Protein AF-A0A9Q0UXW7-F1 (afdb_monomer)

Structure (mmCIF, N/CA/C/O backbone):
data_AF-A0A9Q0UXW7-F1
#
_entry.id   AF-A0A9Q0UXW7-F1
#
loop_
_atom_site.group_PDB
_atom_site.id
_atom_site.type_symbol
_atom_site.label_atom_id
_atom_site.label_alt_id
_atom_site.label_comp_id
_atom_site.label_asym_id
_atom_site.label_entity_id
_atom_site.label_seq_id
_atom_site.pdbx_PDB_ins_code
_atom_site.Cartn_x
_atom_site.Cartn_y
_atom_site.Cartn_z
_atom_site.occupancy
_atom_site.B_iso_or_e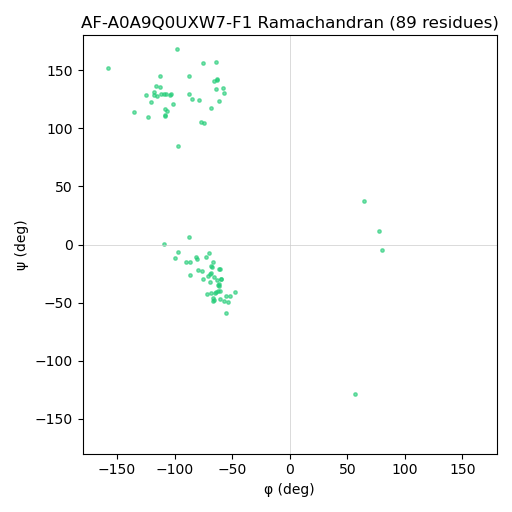quiv
_atom_site.auth_seq_id
_atom_site.auth_comp_id
_atom_site.auth_asym_id
_atom_site.auth_atom_id
_atom_site.pdbx_PDB_model_num
ATOM 1 N N . MET A 1 1 ? -17.618 -1.271 -1.881 1.00 83.75 1 MET A N 1
ATOM 2 C CA . MET A 1 1 ? -17.224 -2.195 -0.796 1.00 83.75 1 MET A CA 1
ATOM 3 C C . MET A 1 1 ? -17.449 -3.621 -1.266 1.00 83.75 1 MET A C 1
ATOM 5 O O . MET A 1 1 ? -18.514 -3.899 -1.804 1.00 83.75 1 MET A O 1
ATOM 9 N N . ARG A 1 2 ? -16.446 -4.491 -1.126 1.00 92.12 2 ARG A N 1
ATOM 10 C CA . ARG A 1 2 ? -16.531 -5.929 -1.417 1.00 92.12 2 ARG A CA 1
ATOM 11 C C . ARG A 1 2 ? -16.408 -6.710 -0.113 1.00 92.12 2 ARG A C 1
ATOM 13 O O . ARG A 1 2 ? -15.668 -6.300 0.774 1.00 92.12 2 ARG A O 1
ATOM 20 N N . LYS A 1 3 ? -17.109 -7.833 0.003 1.00 94.94 3 LYS A N 1
ATOM 21 C CA . LYS A 1 3 ? -17.005 -8.745 1.147 1.00 94.94 3 LYS A CA 1
ATOM 22 C C . LYS A 1 3 ? -16.449 -10.073 0.649 1.00 94.94 3 LYS A C 1
ATOM 24 O O . LYS A 1 3 ? -16.986 -10.626 -0.304 1.00 94.94 3 LYS A O 1
ATOM 29 N N . VAL A 1 4 ? -15.391 -10.564 1.280 1.00 95.06 4 VAL A N 1
ATOM 30 C CA . VAL A 1 4 ? -14.769 -11.854 0.962 1.00 95.06 4 VAL A CA 1
ATOM 31 C C . VAL A 1 4 ? -14.718 -12.677 2.239 1.00 95.06 4 VAL A C 1
ATOM 33 O O . VAL A 1 4 ? -14.250 -12.191 3.266 1.00 95.06 4 VAL A O 1
ATOM 36 N N . THR A 1 5 ? -15.202 -13.913 2.183 1.00 96.19 5 THR A N 1
ATOM 37 C CA . THR A 1 5 ? -15.167 -14.846 3.313 1.00 96.19 5 THR A CA 1
ATOM 38 C C . THR A 1 5 ? -14.333 -16.059 2.920 1.00 96.19 5 THR A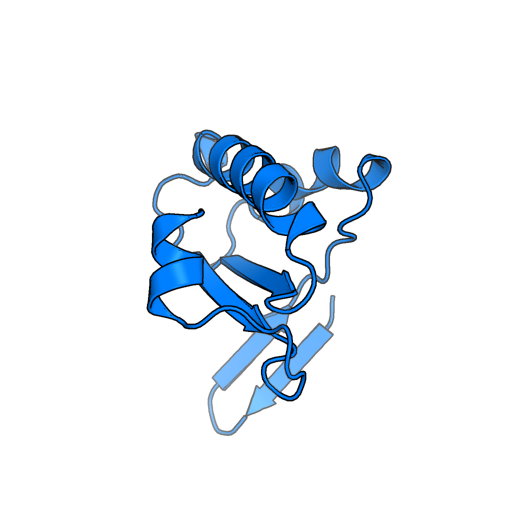 C 1
ATOM 40 O O . THR A 1 5 ? -14.563 -16.649 1.866 1.00 96.19 5 THR A O 1
ATOM 43 N N . LYS A 1 6 ? -13.351 -16.418 3.751 1.00 94.94 6 LYS A N 1
ATOM 44 C CA . LYS A 1 6 ? -12.510 -17.609 3.585 1.00 94.94 6 LYS A CA 1
ATOM 45 C C . LYS A 1 6 ? -12.385 -18.313 4.934 1.00 94.94 6 LYS A C 1
ATOM 47 O O . LYS A 1 6 ? -11.815 -17.759 5.873 1.00 94.94 6 LYS A O 1
ATOM 52 N N . GLY A 1 7 ? -12.933 -19.525 5.027 1.00 95.69 7 GLY A N 1
ATOM 53 C CA . GLY A 1 7 ? -13.073 -20.228 6.304 1.00 95.69 7 GLY A CA 1
ATOM 54 C C . GLY A 1 7 ? -13.860 -19.381 7.307 1.00 95.69 7 GLY A C 1
ATOM 55 O O . GLY A 1 7 ? -14.908 -18.834 6.972 1.00 95.69 7 GLY A O 1
ATOM 56 N N . ASN A 1 8 ? -13.301 -19.208 8.504 1.00 95.38 8 ASN A N 1
ATOM 57 C CA . ASN A 1 8 ? -13.925 -18.440 9.588 1.00 95.38 8 ASN A CA 1
ATOM 58 C C . ASN A 1 8 ? -13.604 -16.934 9.543 1.00 95.38 8 ASN A C 1
ATOM 60 O O . ASN A 1 8 ? -13.964 -16.199 10.459 1.00 95.38 8 ASN A O 1
ATOM 64 N N . VAL A 1 9 ? -12.924 -16.455 8.495 1.00 95.31 9 VAL A N 1
ATOM 65 C CA . VAL A 1 9 ? -12.516 -15.051 8.362 1.00 95.31 9 VAL A CA 1
ATOM 66 C C . VAL A 1 9 ? -13.358 -14.361 7.299 1.00 95.31 9 VAL A C 1
ATOM 68 O O . VAL A 1 9 ? -13.479 -14.835 6.170 1.00 95.31 9 VAL A O 1
ATOM 71 N N . THR A 1 10 ? -13.922 -13.207 7.651 1.00 95.38 10 THR A N 1
ATOM 72 C CA . THR A 1 10 ? -14.674 -12.343 6.738 1.00 95.38 10 THR A CA 1
ATOM 73 C C . THR A 1 10 ? -14.015 -10.974 6.662 1.00 95.38 10 THR A C 1
ATOM 75 O O . THR A 1 10 ? -13.903 -10.281 7.668 1.00 95.38 10 THR A O 1
ATOM 78 N N . ILE A 1 11 ? -13.635 -10.564 5.456 1.00 95.12 11 ILE A N 1
ATOM 79 C CA . ILE A 1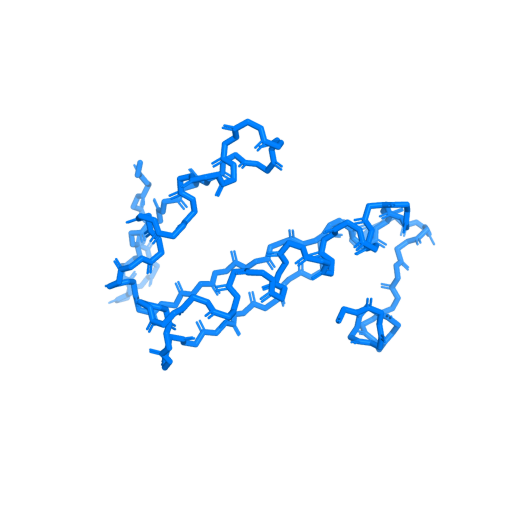 11 ? -12.952 -9.302 5.179 1.00 95.12 11 ILE A CA 1
ATOM 80 C C . ILE A 1 11 ? -13.899 -8.395 4.392 1.00 95.12 11 ILE A C 1
ATOM 82 O O . ILE A 1 11 ? -14.477 -8.804 3.382 1.00 95.12 11 ILE A O 1
ATOM 86 N N . LYS A 1 12 ? -14.056 -7.150 4.849 1.00 94.88 12 LYS A N 1
ATOM 87 C CA . LYS A 1 12 ? -14.714 -6.077 4.093 1.00 94.88 12 LYS A CA 1
ATOM 88 C C . LYS A 1 12 ? -13.633 -5.183 3.494 1.00 94.88 12 LYS A C 1
ATOM 90 O O . LYS A 1 12 ? -12.824 -4.628 4.225 1.00 94.88 12 LYS A O 1
ATOM 95 N N . LEU A 1 13 ? -13.632 -5.059 2.174 1.00 94.44 13 LEU A N 1
ATOM 96 C CA . LEU A 1 13 ? -12.627 -4.342 1.400 1.00 94.44 13 LEU A CA 1
ATOM 97 C C . LEU A 1 13 ? -13.241 -3.099 0.760 1.00 94.44 13 LEU A C 1
ATOM 99 O O . LEU A 1 13 ? -14.321 -3.149 0.154 1.00 94.44 13 LEU A O 1
ATOM 103 N N . TRP A 1 14 ? -12.518 -1.993 0.853 1.00 94.25 14 TRP A N 1
ATOM 104 C CA . TRP A 1 14 ? -12.787 -0.771 0.111 1.00 94.25 14 TRP A CA 1
ATOM 105 C C . TRP A 1 14 ? -11.702 -0.642 -0.948 1.00 94.25 14 TRP A C 1
ATOM 107 O O . TRP A 1 14 ? -10.535 -0.483 -0.614 1.00 94.25 14 TRP A O 1
ATOM 117 N N . ASP A 1 15 ? -12.091 -0.788 -2.212 1.00 93.12 15 ASP A N 1
ATOM 118 C CA . ASP A 1 15 ? -11.184 -0.593 -3.340 1.00 93.12 15 ASP A CA 1
ATOM 119 C C . ASP A 1 15 ? -11.156 0.897 -3.692 1.00 93.12 15 ASP A C 1
ATOM 121 O O . ASP A 1 15 ? -12.216 1.511 -3.867 1.00 93.12 15 ASP A O 1
ATOM 125 N N . LEU A 1 16 ? -9.958 1.477 -3.724 1.00 93.62 16 LEU A N 1
ATOM 126 C CA . LEU A 1 16 ? -9.735 2.907 -3.892 1.00 93.62 16 LEU A CA 1
ATOM 127 C C . LEU A 1 16 ? -8.956 3.151 -5.180 1.00 93.62 16 LEU A C 1
ATOM 129 O O . LEU A 1 16 ? -7.915 2.549 -5.426 1.00 93.62 16 LEU A O 1
ATOM 133 N N . GLY A 1 17 ? -9.443 4.083 -5.998 1.00 91.06 17 GLY A N 1
ATOM 134 C CA . GLY A 1 17 ? -8.764 4.443 -7.237 1.00 91.06 17 GLY A CA 1
ATOM 135 C C . GLY A 1 17 ? -7.386 5.066 -6.982 1.00 91.06 17 GLY A C 1
ATOM 136 O O . GLY A 1 17 ? -7.252 5.978 -6.167 1.00 91.06 17 GLY A O 1
ATOM 137 N N . GLY A 1 18 ? -6.378 4.614 -7.736 1.00 89.19 18 GLY A N 1
ATOM 138 C CA . GLY A 1 18 ? -4.999 5.122 -7.668 1.00 89.19 18 GLY A CA 1
ATOM 139 C C . GLY A 1 18 ? -4.740 6.430 -8.432 1.00 89.19 18 GLY A C 1
ATOM 140 O O . GLY A 1 18 ? -3.694 7.063 -8.260 1.00 89.19 18 GLY A O 1
ATOM 141 N N . GLN A 1 19 ? -5.684 6.850 -9.285 1.00 90.06 19 GLN A N 1
ATOM 142 C CA . GLN A 1 19 ? -5.576 8.089 -10.062 1.00 90.06 19 GLN A CA 1
ATOM 143 C C . GLN A 1 19 ? -5.527 9.303 -9.129 1.00 90.06 19 GLN A C 1
ATOM 145 O O . GLN A 1 19 ? -6.285 9.371 -8.165 1.00 90.06 19 GLN A O 1
ATOM 150 N N . ARG A 1 20 ? -4.707 10.305 -9.470 1.00 89.62 20 ARG A N 1
ATOM 151 C CA . ARG A 1 20 ? -4.469 11.508 -8.648 1.00 89.62 20 ARG A CA 1
ATOM 152 C C . ARG A 1 20 ? -5.753 12.170 -8.124 1.00 89.62 20 ARG A C 1
ATOM 154 O O . ARG A 1 20 ? -5.822 12.527 -6.955 1.00 89.62 20 ARG A O 1
ATOM 161 N N . ARG A 1 21 ? -6.802 12.251 -8.953 1.00 91.88 21 ARG A N 1
ATOM 162 C CA . ARG A 1 21 ? -8.113 12.827 -8.581 1.00 91.88 21 ARG A CA 1
ATOM 163 C C . ARG A 1 21 ? -8.840 12.102 -7.440 1.00 91.88 21 ARG A C 1
ATOM 165 O O . ARG A 1 21 ? -9.725 12.685 -6.829 1.00 91.88 21 ARG A O 1
ATOM 172 N N . PHE A 1 22 ? -8.504 10.840 -7.177 1.00 91.69 22 PHE A N 1
ATOM 173 C CA . PHE A 1 22 ? -9.150 10.017 -6.154 1.00 91.69 22 PHE A CA 1
ATOM 174 C C . PHE A 1 22 ? -8.349 9.932 -4.847 1.00 91.69 22 PHE A C 1
ATOM 176 O O . PHE A 1 22 ? -8.898 9.492 -3.838 1.00 91.69 22 PHE A O 1
ATOM 183 N N . ARG A 1 23 ? -7.087 10.387 -4.832 1.00 91.38 23 ARG A N 1
ATOM 184 C CA . ARG A 1 23 ? -6.184 10.257 -3.673 1.00 91.38 23 ARG A CA 1
ATOM 185 C C . ARG A 1 23 ? -6.639 11.063 -2.458 1.00 91.38 23 ARG A C 1
ATOM 187 O O . ARG A 1 23 ? -6.456 10.632 -1.327 1.00 91.38 23 ARG A O 1
ATOM 194 N N . THR A 1 24 ? -7.358 12.164 -2.678 1.00 90.12 24 THR A N 1
ATOM 195 C CA . THR A 1 24 ? -7.979 12.962 -1.604 1.00 90.12 24 THR A CA 1
ATOM 196 C C . THR A 1 24 ? -8.994 12.175 -0.772 1.00 90.12 24 THR A C 1
ATOM 198 O O . THR A 1 24 ? -9.275 12.543 0.365 1.00 90.12 24 THR A O 1
ATOM 201 N N . MET A 1 25 ? -9.541 11.078 -1.305 1.00 92.62 25 MET A N 1
ATOM 202 C CA . MET A 1 25 ? -10.479 10.225 -0.578 1.00 92.62 25 MET A CA 1
ATOM 203 C C . MET A 1 25 ? -9.790 9.156 0.274 1.00 92.62 25 MET A C 1
ATOM 205 O O . MET A 1 25 ? -10.455 8.575 1.130 1.00 92.62 25 MET A O 1
ATOM 209 N N . TRP A 1 26 ? -8.497 8.882 0.073 1.00 95.06 26 TRP A N 1
ATOM 210 C CA . TRP A 1 26 ? -7.815 7.771 0.743 1.00 95.06 26 TRP A CA 1
ATOM 211 C C . TRP A 1 26 ? -7.899 7.868 2.261 1.00 95.06 26 TRP A C 1
ATOM 213 O O . TRP A 1 26 ? -8.342 6.921 2.904 1.00 95.06 26 TRP A O 1
ATOM 223 N N . GLU A 1 27 ? -7.592 9.035 2.829 1.00 94.06 27 GLU A N 1
ATOM 224 C CA . GLU A 1 27 ? -7.676 9.257 4.275 1.00 94.06 27 GLU A CA 1
ATOM 225 C C . GLU A 1 27 ? -9.071 8.928 4.828 1.00 94.06 27 GLU A C 1
ATOM 227 O O . GLU A 1 27 ? -9.207 8.227 5.832 1.00 94.06 27 GLU A O 1
ATOM 232 N N . ARG A 1 28 ? -10.127 9.368 4.132 1.00 93.62 28 ARG A N 1
ATOM 233 C CA . ARG A 1 28 ? -11.515 9.150 4.557 1.00 93.62 28 ARG A CA 1
ATOM 234 C C . ARG A 1 28 ? -11.880 7.666 4.616 1.00 93.62 28 ARG A C 1
ATOM 236 O O . ARG A 1 28 ? -12.612 7.274 5.519 1.00 93.62 28 ARG A O 1
ATOM 243 N N . TYR A 1 29 ? -1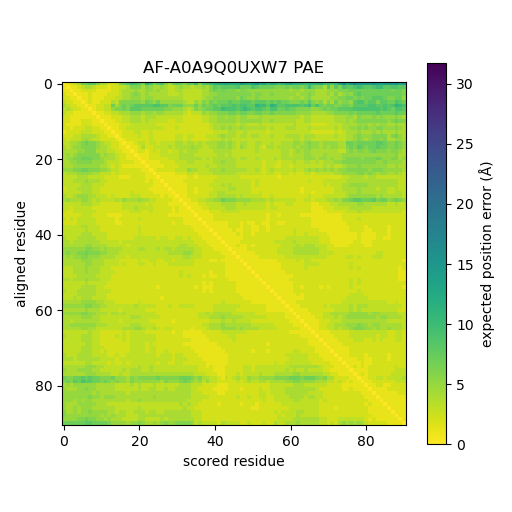1.415 6.866 3.656 1.00 94.38 29 TYR A N 1
ATOM 244 C CA . TYR A 1 29 ? -11.733 5.435 3.586 1.00 94.38 29 TYR A CA 1
ATOM 245 C C . TYR A 1 29 ? -10.789 4.560 4.414 1.00 94.38 29 TYR A C 1
ATOM 247 O O . TYR A 1 29 ? -11.201 3.487 4.847 1.00 94.38 29 TYR A O 1
ATOM 255 N N . CYS A 1 30 ? -9.554 5.006 4.650 1.00 94.50 30 CYS A N 1
ATOM 256 C CA . CYS A 1 30 ? -8.594 4.312 5.506 1.00 94.50 30 CYS A CA 1
ATOM 257 C C . CYS A 1 30 ? -8.846 4.576 6.999 1.00 94.50 30 CYS A C 1
ATOM 259 O O . CYS A 1 30 ? -8.440 3.779 7.839 1.00 94.50 30 CYS A O 1
ATOM 261 N N . ARG A 1 31 ? -9.535 5.660 7.370 1.00 93.75 31 ARG A N 1
ATOM 262 C CA . ARG A 1 31 ? -9.834 5.940 8.778 1.00 93.75 31 ARG A CA 1
ATOM 263 C C . ARG A 1 31 ? -10.689 4.827 9.399 1.00 93.75 31 ARG A C 1
ATOM 265 O O . ARG A 1 31 ? -11.801 4.558 8.952 1.00 93.75 31 ARG A O 1
ATOM 272 N N . GLY A 1 32 ? -10.187 4.234 10.484 1.00 90.62 32 GLY A N 1
ATOM 273 C CA . GLY A 1 32 ? -10.896 3.210 11.260 1.00 90.62 32 GLY A CA 1
ATOM 274 C C . GLY A 1 32 ? -10.902 1.812 10.632 1.00 90.62 32 GLY A C 1
ATOM 275 O O . GLY A 1 32 ? -11.645 0.948 11.098 1.00 90.62 32 GLY A O 1
ATOM 276 N N . VAL A 1 33 ? -10.100 1.570 9.588 1.00 95.25 33 VAL A N 1
ATOM 277 C CA . VAL A 1 33 ? -9.883 0.209 9.073 1.00 95.25 33 VAL A CA 1
ATOM 278 C C . VAL A 1 33 ? -8.950 -0.576 9.993 1.00 95.25 33 VAL A C 1
ATOM 280 O O . VAL A 1 33 ? -8.129 -0.008 10.707 1.00 95.25 33 VAL A O 1
ATOM 283 N N . THR A 1 34 ? -9.051 -1.904 9.950 1.00 95.62 34 THR A N 1
ATOM 284 C CA . THR A 1 34 ? -8.165 -2.795 10.715 1.00 95.62 34 THR A CA 1
ATOM 285 C C . THR A 1 34 ? -6.766 -2.894 10.107 1.00 95.62 34 THR A C 1
ATOM 287 O O . THR A 1 34 ? -5.811 -3.136 10.832 1.00 95.62 34 THR A O 1
ATOM 290 N N . ALA A 1 35 ? -6.643 -2.740 8.787 1.00 95.81 35 ALA A N 1
ATOM 291 C CA . ALA A 1 35 ? -5.371 -2.744 8.073 1.00 95.81 35 ALA A CA 1
ATOM 292 C C . ALA A 1 35 ? -5.509 -2.030 6.723 1.00 95.81 35 ALA A C 1
ATOM 294 O O . ALA A 1 35 ? -6.583 -2.053 6.113 1.00 95.81 35 ALA A O 1
ATOM 295 N N . ILE A 1 36 ? -4.414 -1.447 6.241 1.00 96.44 36 ILE A N 1
ATOM 296 C CA . ILE A 1 36 ? -4.304 -0.873 4.897 1.00 96.44 36 ILE A CA 1
ATOM 297 C C . ILE A 1 36 ? -3.508 -1.850 4.033 1.00 96.44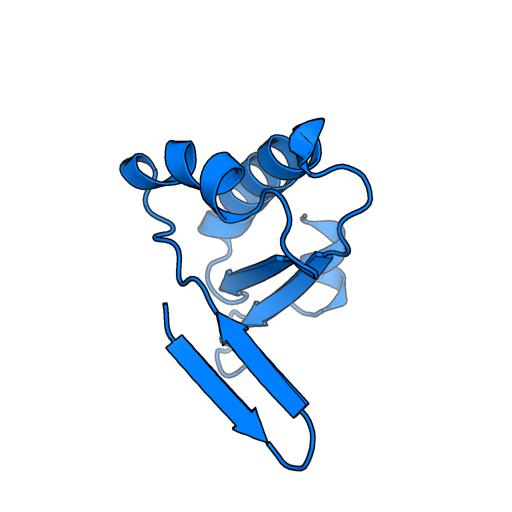 36 ILE A C 1
ATOM 299 O O . ILE A 1 36 ? -2.426 -2.282 4.420 1.00 96.44 36 ILE A O 1
ATOM 303 N N . LEU A 1 37 ? -4.031 -2.191 2.856 1.00 96.12 37 LEU A N 1
ATOM 304 C CA . LEU A 1 37 ? -3.320 -2.983 1.856 1.00 96.12 37 LEU A CA 1
ATOM 305 C C . LEU A 1 37 ? -2.950 -2.056 0.699 1.00 96.12 37 LEU A C 1
ATOM 307 O O . LEU A 1 37 ? -3.830 -1.576 -0.014 1.00 96.12 37 LEU A O 1
ATOM 311 N N . TYR A 1 38 ? -1.659 -1.781 0.544 1.00 96.31 38 TYR A N 1
ATOM 312 C CA . TYR A 1 38 ? -1.140 -0.854 -0.454 1.00 96.31 38 TYR A CA 1
ATOM 313 C C . TYR A 1 38 ? -0.420 -1.637 -1.551 1.00 96.31 38 TYR A C 1
ATOM 315 O O . TYR A 1 38 ? 0.561 -2.333 -1.289 1.00 96.31 38 TYR A O 1
ATOM 323 N N . VAL A 1 39 ? -0.941 -1.565 -2.776 1.00 96.12 39 VAL A N 1
ATOM 324 C CA . VAL A 1 39 ? -0.455 -2.353 -3.915 1.00 96.12 39 VAL A CA 1
ATOM 325 C C . VAL A 1 39 ? 0.377 -1.473 -4.834 1.00 96.12 39 VAL A C 1
ATOM 327 O O . VAL A 1 39 ? -0.098 -0.434 -5.286 1.00 96.12 39 VAL A O 1
ATOM 330 N N . VAL A 1 40 ? 1.581 -1.933 -5.156 1.00 96.38 40 VAL A N 1
ATOM 331 C CA . VAL A 1 40 ? 2.500 -1.292 -6.102 1.00 96.38 40 VAL A CA 1
ATOM 332 C C . VAL A 1 40 ? 2.708 -2.229 -7.282 1.00 96.38 40 VAL A C 1
ATOM 334 O O . VAL A 1 40 ? 2.864 -3.434 -7.097 1.00 96.38 40 VAL A O 1
ATOM 337 N N . ASP A 1 41 ? 2.688 -1.698 -8.499 1.00 96.38 41 ASP A N 1
ATOM 338 C CA . ASP A 1 41 ? 3.103 -2.454 -9.679 1.00 96.38 41 ASP A CA 1
ATOM 339 C C . ASP A 1 41 ? 4.632 -2.559 -9.678 1.00 96.38 41 ASP A C 1
ATOM 341 O O . ASP A 1 41 ? 5.324 -1.584 -9.955 1.00 96.38 41 ASP A O 1
ATOM 345 N N . ALA A 1 42 ? 5.170 -3.730 -9.331 1.00 97.56 42 ALA A N 1
ATOM 346 C CA . ALA A 1 42 ? 6.612 -3.928 -9.226 1.00 97.56 42 ALA A CA 1
ATOM 347 C C . ALA A 1 42 ? 7.316 -3.839 -10.587 1.00 97.56 42 ALA A C 1
ATOM 349 O O . ALA A 1 42 ? 8.528 -3.638 -10.623 1.00 97.56 42 ALA A O 1
ATOM 350 N N . ALA A 1 43 ? 6.586 -3.997 -11.694 1.00 97.62 43 ALA A N 1
ATOM 351 C CA . ALA A 1 43 ? 7.133 -3.927 -13.045 1.00 97.62 43 ALA A CA 1
ATOM 352 C C . ALA A 1 43 ? 7.113 -2.512 -13.640 1.00 97.62 43 ALA A C 1
ATOM 354 O O . ALA A 1 43 ? 7.805 -2.263 -14.624 1.00 97.62 43 ALA A O 1
ATOM 355 N N . ASP A 1 44 ? 6.357 -1.582 -13.052 1.00 96.69 44 ASP A N 1
ATOM 356 C CA . ASP A 1 44 ? 6.306 -0.182 -13.479 1.00 96.69 44 ASP A CA 1
ATOM 357 C C . ASP A 1 44 ? 7.242 0.672 -12.613 1.00 96.69 44 ASP A C 1
ATOM 359 O O . ASP A 1 44 ? 6.837 1.284 -11.619 1.00 96.69 44 ASP A O 1
ATOM 363 N N . ARG A 1 45 ? 8.522 0.694 -12.997 1.00 94.31 45 ARG A N 1
ATOM 364 C CA . ARG A 1 45 ? 9.589 1.391 -12.261 1.00 94.31 45 ARG A CA 1
ATOM 365 C C . ARG A 1 45 ? 9.386 2.906 -12.204 1.00 94.31 45 ARG A C 1
ATOM 367 O O . ARG A 1 45 ? 9.752 3.517 -11.204 1.00 94.31 45 ARG A O 1
ATOM 374 N N . ASP A 1 46 ? 8.758 3.495 -13.219 1.00 95.44 46 ASP A N 1
ATOM 375 C CA . ASP A 1 46 ? 8.486 4.936 -13.272 1.00 95.44 46 ASP A CA 1
ATOM 376 C C . ASP A 1 46 ? 7.398 5.341 -12.267 1.00 95.44 46 ASP A C 1
ATOM 378 O O . ASP A 1 46 ? 7.387 6.463 -11.754 1.00 95.44 46 ASP A O 1
ATOM 382 N N . SER A 1 47 ? 6.496 4.413 -11.931 1.00 94.38 47 SER A N 1
ATOM 383 C CA . SER A 1 47 ? 5.458 4.637 -10.924 1.00 94.38 47 SER A CA 1
ATOM 384 C C . SER A 1 47 ? 5.969 4.577 -9.479 1.00 94.38 47 SER A C 1
ATOM 386 O O . SER A 1 47 ? 5.343 5.168 -8.595 1.00 94.38 47 SER A O 1
ATOM 388 N N . VAL A 1 48 ? 7.102 3.913 -9.216 1.00 95.44 48 VAL A N 1
ATOM 389 C CA . VAL A 1 48 ? 7.608 3.663 -7.852 1.00 95.44 48 VAL A CA 1
ATOM 390 C C . VAL A 1 48 ? 7.896 4.960 -7.083 1.00 95.44 48 VAL A C 1
ATOM 392 O O . VAL A 1 48 ? 7.395 5.082 -5.965 1.00 95.44 48 VAL A O 1
ATOM 395 N N . PRO A 1 49 ? 8.578 5.981 -7.644 1.00 96.25 49 PRO A N 1
ATOM 396 C CA . PRO A 1 49 ? 8.785 7.253 -6.945 1.00 96.25 49 PRO A CA 1
ATOM 397 C C . PRO A 1 49 ? 7.480 7.987 -6.609 1.00 96.25 49 PRO A C 1
ATOM 399 O O . PRO A 1 49 ? 7.361 8.603 -5.549 1.00 96.25 49 PRO A O 1
ATOM 402 N N . ILE A 1 50 ? 6.477 7.903 -7.489 1.00 95.31 50 ILE A N 1
ATOM 403 C CA . ILE A 1 50 ? 5.149 8.480 -7.238 1.00 95.31 50 ILE A CA 1
ATOM 404 C C . ILE A 1 50 ? 4.481 7.717 -6.096 1.00 95.31 50 ILE A C 1
ATOM 406 O O . ILE A 1 50 ? 3.938 8.319 -5.173 1.00 95.31 50 ILE A O 1
ATOM 410 N N . SER A 1 51 ? 4.544 6.387 -6.147 1.00 95.88 51 SER A N 1
ATOM 411 C CA . SER A 1 51 ? 3.980 5.511 -5.130 1.00 95.88 51 SER A CA 1
ATOM 412 C C . SER A 1 51 ? 4.611 5.753 -3.760 1.00 95.88 51 SER A C 1
ATOM 414 O O . SER A 1 51 ? 3.889 5.828 -2.771 1.00 95.88 51 SER A O 1
ATOM 416 N N . ARG A 1 52 ? 5.929 5.967 -3.715 1.00 96.38 52 ARG A N 1
ATOM 417 C CA . ARG A 1 52 ? 6.663 6.375 -2.519 1.00 96.38 52 ARG A CA 1
ATOM 418 C C . ARG A 1 52 ? 6.076 7.646 -1.917 1.00 96.38 52 ARG A C 1
ATOM 420 O O . ARG A 1 52 ? 5.637 7.618 -0.773 1.00 96.38 52 ARG A O 1
ATOM 427 N N . SER A 1 53 ? 6.042 8.739 -2.684 1.00 96.44 53 SER A N 1
ATOM 428 C CA . SER A 1 53 ? 5.535 10.029 -2.193 1.00 96.44 53 SER A CA 1
ATOM 429 C C . SER A 1 53 ? 4.131 9.882 -1.614 1.00 96.44 53 SER A C 1
ATOM 431 O O . SER A 1 53 ? 3.883 10.267 -0.479 1.00 96.44 53 SER A O 1
ATOM 433 N N . GLU A 1 54 ? 3.232 9.242 -2.359 1.00 95.94 54 GLU A N 1
ATOM 434 C CA . GLU A 1 54 ? 1.832 9.095 -1.960 1.00 95.94 54 GLU A CA 1
ATOM 435 C C . GLU A 1 54 ? 1.645 8.161 -0.758 1.00 95.94 54 GLU A C 1
ATOM 437 O O . GLU A 1 54 ? 0.736 8.361 0.047 1.00 95.94 54 GLU A O 1
ATOM 442 N N . LEU A 1 55 ? 2.492 7.137 -0.618 1.00 95.88 55 LEU A N 1
ATOM 443 C CA . LEU A 1 55 ? 2.495 6.272 0.556 1.00 95.88 55 LEU A CA 1
ATOM 444 C C . LEU A 1 55 ? 2.933 7.049 1.802 1.00 95.88 55 LEU A C 1
ATOM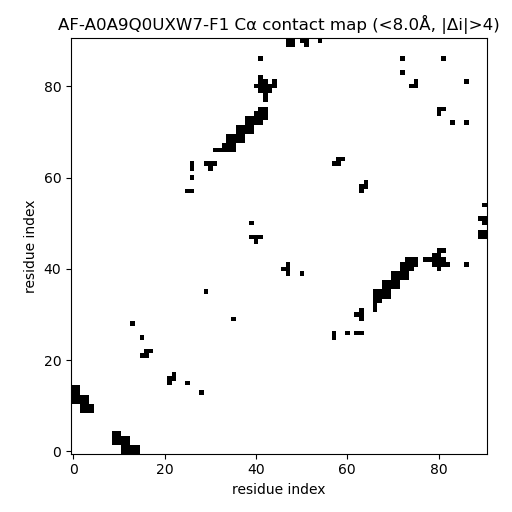 446 O O . LEU A 1 55 ? 2.244 6.994 2.818 1.00 95.88 55 LEU A O 1
ATOM 450 N N . HIS A 1 56 ? 4.036 7.797 1.729 1.00 95.44 56 HIS A N 1
ATOM 451 C CA . HIS A 1 56 ? 4.511 8.612 2.854 1.00 95.44 56 HIS A CA 1
ATOM 452 C C . HIS A 1 56 ? 3.508 9.717 3.208 1.00 95.44 56 HIS A C 1
ATOM 454 O O . HIS A 1 56 ? 3.182 9.898 4.381 1.00 95.44 56 HIS A O 1
ATOM 460 N N . ASP A 1 57 ? 2.912 10.377 2.216 1.00 95.12 57 ASP A N 1
ATOM 461 C CA . ASP A 1 57 ? 1.850 11.370 2.425 1.00 95.12 57 ASP A CA 1
ATOM 462 C C . ASP A 1 57 ? 0.608 10.768 3.105 1.00 95.12 57 ASP A C 1
ATOM 464 O O . ASP A 1 57 ? -0.048 11.433 3.913 1.00 95.12 57 ASP A O 1
ATOM 468 N N . LEU A 1 58 ? 0.282 9.504 2.821 1.00 94.38 58 LEU A N 1
ATOM 469 C CA . LEU A 1 58 ? -0.785 8.778 3.509 1.00 94.38 58 LEU A CA 1
ATOM 470 C C . LEU A 1 58 ? -0.390 8.422 4.952 1.00 94.38 58 LEU A C 1
ATOM 472 O O . LEU A 1 58 ? -1.199 8.584 5.863 1.00 94.38 58 LEU A O 1
ATOM 476 N N . LEU A 1 59 ? 0.842 7.963 5.181 1.00 93.12 59 LEU A N 1
ATOM 477 C CA . LEU A 1 59 ? 1.325 7.563 6.509 1.00 93.12 59 LEU A CA 1
ATOM 478 C C . LEU A 1 59 ? 1.505 8.745 7.470 1.00 93.12 59 LEU A C 1
ATOM 480 O O . LEU A 1 59 ? 1.397 8.570 8.681 1.00 93.12 59 LEU A O 1
ATOM 484 N N . THR A 1 60 ? 1.721 9.957 6.952 1.00 94.81 60 THR A N 1
ATOM 485 C CA . THR A 1 60 ? 1.780 11.176 7.778 1.00 94.81 60 THR A CA 1
ATOM 486 C C . THR A 1 60 ? 0.414 11.621 8.308 1.00 94.81 60 THR A C 1
ATOM 488 O O . THR A 1 60 ? 0.359 12.496 9.174 1.00 94.81 60 THR A O 1
ATOM 491 N N . LYS A 1 61 ? -0.701 11.041 7.832 1.00 94.69 61 LYS A N 1
ATOM 492 C CA . LYS A 1 61 ? -2.048 11.396 8.300 1.00 94.69 61 LYS A CA 1
ATOM 493 C C . LYS A 1 61 ? -2.250 10.942 9.750 1.00 94.69 61 LYS A C 1
ATOM 495 O O . LYS A 1 61 ? -2.307 9.737 10.004 1.00 94.69 61 LYS A O 1
ATOM 500 N N . PRO A 1 62 ? -2.480 11.866 10.707 1.00 94.38 62 PRO A N 1
ATOM 501 C CA . PRO A 1 62 ? -2.666 11.495 12.112 1.00 94.38 62 PRO A CA 1
ATOM 502 C C . PRO A 1 62 ? -3.851 10.549 12.333 1.00 94.38 62 PRO A C 1
ATOM 504 O O . PRO A 1 62 ? -3.825 9.710 13.229 1.00 94.38 62 PRO A O 1
ATOM 507 N N . SER A 1 63 ? -4.879 10.653 11.485 1.00 94.38 63 SER A N 1
ATOM 508 C CA . SER A 1 63 ? -6.082 9.816 11.505 1.00 94.38 63 SER A CA 1
ATOM 509 C C . SER A 1 63 ? -5.828 8.340 11.166 1.00 94.38 63 SER A C 1
ATOM 511 O O . SER A 1 63 ? -6.702 7.511 11.426 1.00 94.38 63 SER A O 1
ATOM 513 N N . LEU A 1 64 ? -4.660 8.016 10.598 1.00 95.12 64 LEU A N 1
ATOM 514 C CA . LEU A 1 64 ? -4.252 6.664 10.204 1.00 95.12 64 LEU A CA 1
ATOM 515 C C . LEU A 1 64 ? -3.150 6.085 11.104 1.00 95.12 64 LEU A C 1
ATOM 517 O O . LEU A 1 64 ? -2.717 4.951 10.897 1.00 95.12 64 LEU A O 1
ATOM 521 N N . SER A 1 65 ? -2.710 6.843 12.111 1.00 94.75 65 SER A N 1
ATOM 522 C CA . SER A 1 65 ? -1.683 6.403 13.053 1.00 94.75 65 SER A CA 1
ATOM 523 C C . SER A 1 65 ? -2.097 5.112 13.767 1.00 94.75 65 SER A C 1
ATOM 525 O O . SER A 1 65 ? -3.234 4.968 14.219 1.00 94.75 65 SER A O 1
ATOM 527 N N . GLY A 1 66 ? -1.166 4.161 13.856 1.00 94.62 66 GLY A N 1
ATOM 528 C CA . GLY A 1 66 ? -1.377 2.861 14.499 1.00 94.62 66 GLY A CA 1
ATOM 529 C C . GLY A 1 66 ? -2.105 1.814 13.647 1.00 94.62 66 GLY A C 1
ATOM 530 O O . GLY A 1 66 ? -2.203 0.666 14.077 1.00 94.62 66 GLY A O 1
ATOM 531 N N . ILE A 1 67 ? -2.583 2.157 12.445 1.00 96.94 67 ILE A N 1
ATOM 532 C CA . ILE A 1 67 ? -3.177 1.175 11.532 1.00 96.94 67 ILE A CA 1
ATOM 533 C C . ILE A 1 67 ? -2.048 0.404 10.828 1.00 96.94 67 ILE A C 1
ATOM 535 O O . ILE A 1 67 ? -1.202 1.024 10.181 1.00 96.94 67 ILE A O 1
ATOM 539 N N . PRO A 1 68 ? -2.012 -0.939 10.908 1.00 96.75 68 PRO A N 1
ATOM 540 C CA . PRO A 1 68 ? -0.986 -1.719 10.231 1.00 96.75 68 PRO A CA 1
ATOM 541 C C . PRO A 1 68 ? -1.119 -1.612 8.705 1.00 96.75 68 PRO A C 1
ATOM 543 O O . PRO A 1 68 ? -2.220 -1.653 8.146 1.00 96.75 68 PRO A O 1
ATOM 546 N N . LEU A 1 69 ? 0.029 -1.521 8.033 1.00 95.56 69 LEU A N 1
ATOM 547 C CA . LEU A 1 69 ? 0.154 -1.453 6.580 1.00 95.56 69 LEU A CA 1
ATOM 548 C C . LEU A 1 69 ? 0.754 -2.758 6.041 1.00 95.56 69 LEU A C 1
ATOM 550 O O . LEU A 1 69 ? 1.819 -3.187 6.481 1.00 95.56 69 LEU A O 1
ATOM 554 N N . LEU A 1 70 ? 0.105 -3.347 5.039 1.00 96.12 70 LEU A N 1
ATOM 555 C CA . LEU A 1 70 ? 0.668 -4.402 4.204 1.00 96.12 70 LEU A CA 1
ATOM 556 C C . LEU A 1 70 ? 0.993 -3.835 2.821 1.00 96.12 70 LEU A C 1
ATOM 558 O O . LEU A 1 70 ? 0.092 -3.479 2.061 1.00 96.12 70 LEU A O 1
ATOM 562 N N . LEU A 1 71 ? 2.280 -3.800 2.490 1.00 96.12 71 LEU A N 1
ATOM 563 C CA . LEU A 1 71 ? 2.761 -3.441 1.163 1.00 96.12 71 LEU A CA 1
ATOM 564 C C . LEU A 1 71 ? 2.817 -4.684 0.262 1.00 96.12 71 LEU A C 1
ATOM 566 O O . LEU A 1 71 ? 3.399 -5.702 0.638 1.00 96.12 71 LEU A O 1
ATOM 570 N N . VAL A 1 72 ? 2.240 -4.597 -0.936 1.00 96.81 72 VAL A N 1
ATOM 571 C CA . VAL A 1 72 ? 2.208 -5.688 -1.918 1.00 96.81 72 VAL A CA 1
ATOM 572 C C . VAL A 1 72 ? 2.835 -5.226 -3.229 1.00 96.81 72 VAL A C 1
ATOM 574 O O . VAL A 1 72 ? 2.234 -4.445 -3.962 1.00 96.81 72 VAL A O 1
ATOM 577 N N . GLY A 1 73 ? 4.016 -5.753 -3.552 1.00 96.94 73 GLY A N 1
ATOM 578 C CA . GLY A 1 73 ? 4.585 -5.669 -4.898 1.00 96.94 73 GLY A CA 1
ATOM 579 C C . GLY A 1 73 ? 3.897 -6.669 -5.823 1.00 96.94 73 GLY A C 1
ATOM 580 O O . GLY A 1 73 ? 4.108 -7.872 -5.697 1.00 96.94 73 GLY A O 1
ATOM 581 N N . ASN A 1 74 ? 3.037 -6.184 -6.711 1.00 97.50 74 ASN A N 1
ATOM 582 C CA . ASN A 1 74 ? 2.254 -6.988 -7.643 1.00 97.50 74 ASN A CA 1
ATOM 583 C C . ASN A 1 74 ? 2.908 -7.042 -9.037 1.00 97.50 74 ASN A C 1
ATOM 585 O O . ASN A 1 74 ? 3.794 -6.249 -9.336 1.00 97.50 74 ASN A O 1
ATOM 589 N N . LYS A 1 75 ? 2.423 -7.943 -9.901 1.00 97.19 75 LYS A N 1
ATOM 590 C CA . LYS A 1 75 ? 2.905 -8.169 -11.281 1.00 97.19 75 LYS A CA 1
ATOM 591 C C . LYS A 1 75 ? 4.347 -8.683 -11.381 1.00 97.19 75 LYS A C 1
ATOM 593 O O . LYS A 1 75 ? 5.099 -8.315 -12.280 1.00 97.19 75 LYS A O 1
ATOM 598 N N . ILE A 1 76 ? 4.721 -9.551 -10.442 1.00 97.25 76 ILE A N 1
ATOM 599 C CA . ILE A 1 76 ? 6.042 -10.199 -10.379 1.00 97.25 76 ILE A CA 1
ATOM 600 C C . ILE A 1 76 ? 6.279 -11.233 -11.491 1.00 97.25 76 ILE A C 1
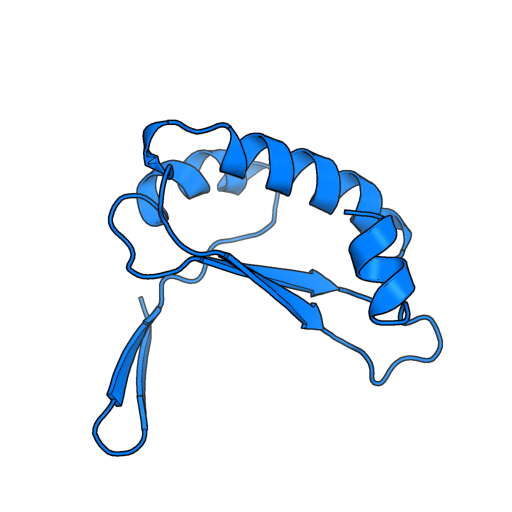ATOM 602 O O . ILE A 1 76 ? 7.372 -11.772 -11.606 1.00 97.25 76 ILE A O 1
ATOM 606 N N . ASP A 1 77 ? 5.250 -11.538 -12.279 1.00 97.25 77 ASP A N 1
ATOM 607 C CA . ASP A 1 77 ? 5.320 -12.384 -13.470 1.00 97.25 77 ASP A CA 1
ATOM 608 C C . ASP A 1 77 ? 6.102 -11.736 -14.625 1.00 97.25 77 ASP A C 1
ATOM 610 O O . ASP A 1 77 ? 6.548 -12.436 -15.532 1.00 97.25 77 ASP A O 1
ATOM 614 N N . LYS A 1 78 ? 6.288 -10.413 -14.594 1.00 97.19 78 LYS A N 1
ATOM 615 C CA . LYS A 1 78 ? 6.989 -9.657 -15.635 1.00 97.19 78 LYS A CA 1
ATOM 616 C C . LYS A 1 78 ? 8.494 -9.598 -15.389 1.00 97.19 78 LYS A C 1
ATOM 618 O O . LYS A 1 78 ? 8.937 -9.438 -14.254 1.00 97.19 78 LYS A O 1
ATOM 623 N N . SER A 1 79 ? 9.278 -9.624 -16.466 1.00 95.88 79 SER A N 1
ATOM 624 C CA . SER A 1 79 ? 10.747 -9.551 -16.429 1.00 95.88 79 SER A CA 1
ATOM 625 C C . SER A 1 79 ? 11.285 -8.272 -15.789 1.00 95.88 79 SER A C 1
ATOM 627 O O . SER A 1 79 ? 12.364 -8.274 -15.203 1.00 95.88 79 SER A O 1
ATOM 629 N N . GLU A 1 80 ? 10.543 -7.172 -15.887 1.00 95.25 80 GLU A N 1
ATOM 630 C CA . GLU A 1 80 ? 10.958 -5.860 -15.392 1.00 95.25 80 GLU A CA 1
ATOM 631 C C . GLU A 1 80 ? 10.726 -5.698 -13.884 1.00 95.25 80 GLU A C 1
ATOM 633 O O . GLU A 1 80 ? 11.230 -4.727 -13.301 1.00 95.25 80 GLU A O 1
ATOM 638 N N . ALA A 1 81 ? 9.992 -6.635 -13.265 1.00 97.38 81 ALA A N 1
ATOM 639 C CA . ALA A 1 81 ? 9.566 -6.567 -11.877 1.00 97.38 81 ALA A CA 1
ATOM 640 C C . ALA A 1 81 ? 10.746 -6.414 -10.912 1.00 97.38 81 ALA A C 1
ATOM 642 O O . ALA A 1 81 ? 11.729 -7.158 -10.951 1.00 97.38 81 ALA A O 1
ATOM 643 N N . LEU A 1 82 ? 10.637 -5.435 -10.016 1.00 96.81 82 LEU A N 1
ATOM 644 C CA . LEU A 1 82 ? 11.594 -5.236 -8.941 1.00 96.81 82 LEU A CA 1
ATOM 645 C C . LEU A 1 82 ? 11.598 -6.437 -7.994 1.00 96.81 82 LEU A C 1
ATOM 647 O O . LEU A 1 82 ? 10.557 -7.006 -7.655 1.00 96.81 82 LEU A O 1
ATOM 651 N N . SER A 1 83 ? 12.792 -6.781 -7.509 1.00 96.12 83 SER A N 1
ATOM 652 C CA . SER A 1 83 ? 12.920 -7.733 -6.413 1.00 96.12 83 SER A CA 1
ATOM 653 C C . SER A 1 83 ? 12.266 -7.169 -5.151 1.00 96.12 83 SER A C 1
ATOM 655 O O . SER A 1 83 ? 12.150 -5.954 -4.974 1.00 96.12 83 SER A O 1
ATOM 657 N N . LYS A 1 84 ? 11.885 -8.056 -4.226 1.00 94.50 84 LYS A N 1
ATOM 658 C CA . LYS A 1 84 ? 11.318 -7.652 -2.933 1.00 94.50 84 LYS A CA 1
ATOM 659 C C . LYS A 1 84 ? 12.206 -6.631 -2.213 1.00 94.50 84 LY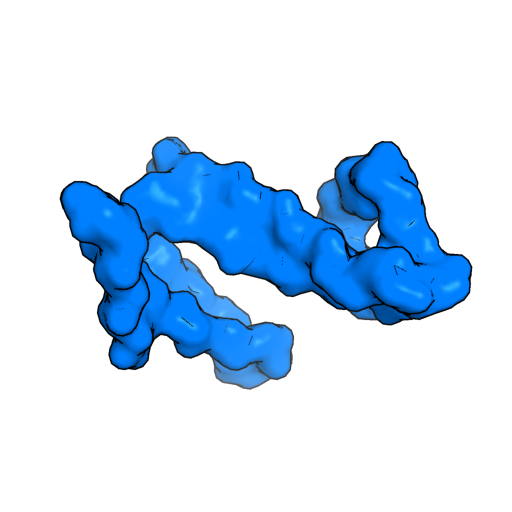S A C 1
ATOM 661 O O . LYS A 1 84 ? 11.690 -5.650 -1.696 1.00 94.50 84 LYS A O 1
ATOM 666 N N . GLN A 1 85 ? 13.520 -6.865 -2.197 1.00 96.12 85 GLN A N 1
ATOM 667 C CA . GLN A 1 85 ? 14.469 -5.968 -1.542 1.00 96.12 85 GLN A CA 1
ATOM 668 C C . GLN A 1 85 ? 14.512 -4.606 -2.241 1.00 96.12 85 GLN A C 1
ATOM 670 O O . GLN A 1 85 ? 14.337 -3.586 -1.589 1.00 96.12 85 GLN A O 1
ATOM 675 N N . ALA A 1 86 ? 14.623 -4.593 -3.572 1.00 95.94 86 ALA A N 1
ATOM 676 C CA . ALA A 1 86 ? 14.667 -3.351 -4.338 1.00 95.94 86 ALA A CA 1
ATOM 677 C C . ALA A 1 86 ? 13.387 -2.516 -4.194 1.00 95.94 86 ALA A C 1
ATOM 679 O O . ALA A 1 86 ? 13.465 -1.292 -4.195 1.00 95.94 86 ALA A O 1
ATOM 680 N N . LEU A 1 87 ? 12.220 -3.160 -4.072 1.00 95.56 87 LEU A N 1
ATOM 681 C CA . LEU A 1 87 ? 10.957 -2.464 -3.836 1.00 95.56 87 LEU A CA 1
ATOM 682 C C . LEU A 1 87 ? 10.912 -1.822 -2.442 1.00 95.56 87 LEU A C 1
ATOM 684 O O . LEU A 1 87 ? 10.455 -0.693 -2.318 1.00 95.56 87 LEU A O 1
ATOM 688 N N . VAL A 1 88 ? 11.395 -2.526 -1.413 1.00 94.38 88 VAL A N 1
ATOM 689 C CA . VAL A 1 88 ? 11.480 -1.996 -0.042 1.00 94.38 88 VAL A CA 1
ATOM 690 C C . VAL A 1 88 ? 12.464 -0.833 0.037 1.00 94.38 88 VAL A C 1
ATOM 692 O O . VAL A 1 88 ? 12.157 0.171 0.662 1.00 94.38 88 VAL A O 1
ATOM 695 N N . ASP A 1 89 ? 13.613 -0.932 -0.627 1.00 95.62 89 ASP A N 1
ATOM 696 C CA . ASP A 1 89 ? 14.630 0.125 -0.592 1.00 95.62 89 ASP A CA 1
ATOM 697 C C . ASP A 1 89 ? 14.178 1.408 -1.321 1.00 95.62 89 ASP A C 1
ATOM 699 O O . ASP A 1 89 ? 14.674 2.499 -1.038 1.00 95.62 89 ASP A O 1
ATOM 703 N N . GLN A 1 90 ? 13.248 1.286 -2.276 1.00 95.06 90 GLN A N 1
ATOM 704 C CA . GLN A 1 90 ? 12.772 2.393 -3.113 1.00 95.06 90 GLN A CA 1
ATOM 705 C C . GLN A 1 90 ? 11.474 3.054 -2.632 1.00 95.06 90 GLN A C 1
ATOM 707 O O . GLN A 1 90 ? 11.088 4.064 -3.221 1.00 95.06 90 GLN A O 1
ATOM 712 N N . LEU A 1 91 ? 10.801 2.522 -1.608 1.00 92.00 91 LEU A N 1
ATOM 713 C CA . LEU A 1 91 ? 9.575 3.084 -1.022 1.00 92.00 91 LEU A CA 1
ATOM 714 C C . LEU A 1 91 ? 9.881 3.656 0.366 1.00 92.00 91 LEU A C 1
ATOM 716 O O . LEU A 1 91 ? 9.825 4.899 0.523 1.00 92.00 91 LEU A O 1
#

Organism: NCBI:txid2511006

Foldseek 3Di:
DDWDDDPPDIDDDDDFDPDPVGLVCPLVVLQPDQAAEAEDAQLCPVCLLVSVVSVVVSQPPPSNPPRYYHYHHPPPVDPSGDDPVRSVVSD

InterPro domains:
  IPR006689 Small GTPase superfamily, ARF/SAR type [PF00025] (2-90)
  IPR006689 Small GTPase superfamily, ARF/SAR type [PR00328] (22-47)
  IPR006689 Small GTPase superfamily, ARF/SAR type [PR00328] (67-88)
  IPR027417 P-loop containing nucleoside triphosphate hydrolase [G3DSA:3.40.50.300] (1-91)
  IPR027417 P-loop containing nucleoside triphosphate hydrolase [SSF52540] (3-89)

Mean predicted aligned error: 3.07 Å

Radius of gyration: 14.14 Å; Cα contacts (8 Å, |Δi|>4): 110; chains: 1; bounding box: 32×33×31 Å

Nearest PDB structures (foldseek):
  8jca-assembly1_A  TM=9.968E-01  e=6.626E-09  Homo sapiens
  5a1u-assembly1_A  TM=9.539E-01  e=1.172E-05  Saccharomyces cerevisiae
  7ok7-assembly6_F  TM=8.918E-01  e=5.367E-05  Mus musculus
  4m9q-assembly2_B  TM=9.407E-01  e=1.355E-04  Chlamydomonas reinhardtii
  4m9q-assembly1_A  TM=9.386E-01  e=2.154E-04  Chlamydomonas reinhardtii

pLDDT: mean 94.82, std 2.2, ra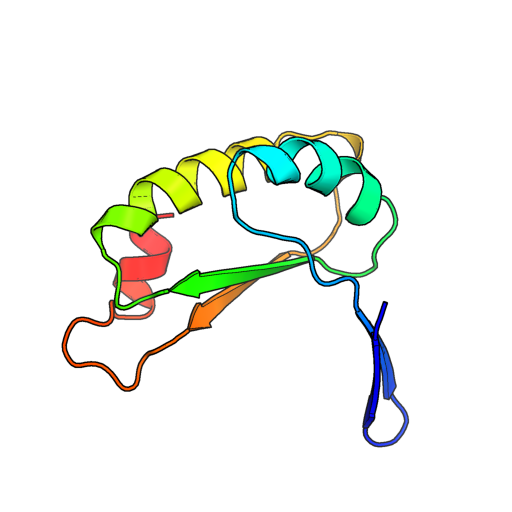nge [83.75, 97.62]

Sequence (91 aa):
MRKVTKGNVTIKLWDLGGQRRFRTMWERYCRGVTAILYVVDAADRDSVPISRSELHDLLTKPSLSGIPLLLVGNKIDKSEALSKQALVDQL

Solvent-accessible surface area (backbone atoms only — not comparable to full-atom values): 5650 Å² total; per-residue (Å²): 120,47,78,51,72,60,89,96,45,75,46,80,43,77,88,74,64,84,53,78,91,42,51,83,50,47,64,71,70,51,46,85,48,84,58,47,80,48,78,42,61,28,44,43,69,82,52,40,62,56,50,24,54,56,50,53,62,52,67,70,34,76,75,45,64,91,47,50,74,46,81,39,75,36,60,70,89,43,92,67,26,52,51,75,65,60,49,62,78,58,87

Secondary structure (DSSP, 8-state):
-EEEEETTEEEEE-----SGGGGGGHHHHHTT-S-EEEEEETT-TTHHHHHHHHHHHHHT-GGGTT--EEEEEE-TTSTTPPPHHHHHHH-